Protein AF-A0A395CT97-F1 (afdb_monomer_lite)

pLDDT: mean 79.08, std 17.87, range [35.0, 97.69]

Radius of gyration: 25.22 Å; chains: 1; bounding box: 58×36×71 Å

Structure (mmCIF, N/CA/C/O backbone):
data_AF-A0A395CT97-F1
#
_entry.id   AF-A0A395CT97-F1
#
loop_
_atom_site.group_PDB
_atom_site.id
_atom_site.type_symbol
_atom_site.label_atom_id
_atom_site.label_alt_id
_atom_site.label_comp_id
_atom_site.label_asym_id
_atom_site.label_entity_id
_atom_site.label_seq_id
_atom_site.pdbx_PDB_ins_code
_atom_site.Cartn_x
_atom_site.Cartn_y
_atom_site.Cartn_z
_atom_site.occupancy
_atom_site.B_iso_or_equiv
_atom_site.auth_seq_id
_atom_site.auth_comp_id
_atom_site.auth_asym_id
_atom_site.auth_atom_id
_atom_site.pdbx_PDB_model_num
ATOM 1 N N . MET A 1 1 ? -34.298 -34.410 -42.152 1.00 35.00 1 MET A N 1
ATOM 2 C CA . MET A 1 1 ? -33.168 -33.456 -42.156 1.00 35.00 1 MET A CA 1
ATOM 3 C C . MET A 1 1 ? -32.993 -32.942 -40.735 1.00 35.00 1 MET A C 1
ATOM 5 O O . MET A 1 1 ? -33.856 -32.220 -40.264 1.00 35.00 1 MET A O 1
ATOM 9 N N . LEU A 1 2 ? -31.959 -33.401 -40.027 1.00 41.56 2 LEU A N 1
ATOM 10 C CA . LEU A 1 2 ? -31.634 -32.980 -38.659 1.00 41.56 2 LEU A CA 1
ATOM 11 C C . LEU A 1 2 ? -30.479 -31.977 -38.738 1.00 41.56 2 LEU A C 1
ATOM 13 O O . LEU A 1 2 ? -29.391 -32.340 -39.177 1.00 41.56 2 LEU A O 1
ATOM 17 N N . VAL A 1 3 ? -30.724 -30.723 -38.359 1.00 53.16 3 VAL A N 1
ATOM 18 C CA . VAL A 1 3 ? -29.677 -29.702 -38.221 1.00 53.16 3 VAL A CA 1
ATOM 19 C C . VAL A 1 3 ? -29.158 -29.775 -36.788 1.00 53.16 3 VAL A C 1
ATOM 21 O O . VAL A 1 3 ? -29.885 -29.469 -35.846 1.00 53.16 3 VAL A O 1
ATOM 24 N N . ALA A 1 4 ? -27.916 -30.225 -36.619 1.00 54.06 4 ALA A N 1
ATOM 25 C CA . ALA A 1 4 ? -27.230 -30.228 -35.334 1.00 54.06 4 ALA A CA 1
ATOM 26 C C . ALA A 1 4 ? -26.596 -28.850 -35.090 1.00 54.06 4 ALA A C 1
ATOM 28 O O . ALA A 1 4 ? -25.637 -28.473 -35.763 1.00 54.06 4 ALA A O 1
ATOM 29 N N . CYS A 1 5 ? -27.122 -28.091 -34.126 1.00 52.59 5 CYS A N 1
ATOM 30 C CA . CYS A 1 5 ? -26.454 -26.899 -33.611 1.00 52.59 5 CYS A CA 1
ATOM 31 C C . CYS A 1 5 ? -25.278 -27.328 -32.724 1.00 52.59 5 CYS A C 1
ATOM 33 O O . CYS A 1 5 ? -25.466 -27.732 -31.579 1.00 52.59 5 CYS A O 1
ATOM 35 N N . PHE A 1 6 ? -24.061 -27.237 -33.260 1.00 52.72 6 PHE A N 1
ATOM 36 C CA . PHE A 1 6 ? -22.832 -27.294 -32.473 1.00 52.72 6 PHE A CA 1
ATOM 37 C C . PHE A 1 6 ? -22.748 -26.031 -31.608 1.00 52.72 6 PHE A C 1
ATOM 39 O O . PHE A 1 6 ? -22.401 -24.953 -32.087 1.00 52.72 6 PHE A O 1
ATOM 46 N N . VAL A 1 7 ? -23.104 -26.156 -30.331 1.00 60.09 7 VAL A N 1
ATOM 47 C CA . VAL A 1 7 ? -22.865 -25.103 -29.342 1.00 60.09 7 VAL A CA 1
ATOM 48 C C . VAL A 1 7 ? -21.409 -25.230 -28.908 1.00 60.09 7 VAL A C 1
ATOM 50 O O . VAL A 1 7 ? -21.064 -26.055 -28.065 1.00 60.09 7 VAL A O 1
ATOM 53 N N . SER A 1 8 ? -20.532 -24.457 -29.545 1.00 55.94 8 SER A N 1
ATOM 54 C CA . SER A 1 8 ? -19.133 -24.336 -29.138 1.00 55.94 8 SER A CA 1
ATOM 55 C C . SER A 1 8 ? -19.062 -23.594 -27.804 1.00 55.94 8 SER A C 1
ATOM 57 O O . SER A 1 8 ? -18.970 -22.368 -27.758 1.00 55.94 8 SER A O 1
ATOM 59 N N . SER A 1 9 ? -19.126 -24.346 -26.707 1.00 60.28 9 SER A N 1
ATOM 60 C CA . SER A 1 9 ? -18.847 -23.856 -25.359 1.00 60.28 9 SER A CA 1
ATOM 61 C C . SER A 1 9 ? -17.355 -23.544 -25.243 1.00 60.28 9 SER A C 1
ATOM 63 O O . SER A 1 9 ? -16.554 -24.405 -24.886 1.00 60.28 9 SER A O 1
ATOM 65 N N . LEU A 1 10 ? -16.969 -22.312 -25.584 1.00 56.22 10 LEU A N 1
ATOM 66 C CA . LEU A 1 10 ? -15.650 -21.780 -25.246 1.00 56.22 10 LEU A CA 1
ATOM 67 C C . LEU A 1 10 ? -15.443 -21.921 -23.727 1.00 56.22 10 LEU A C 1
ATOM 69 O O . LEU A 1 10 ? -16.346 -21.551 -22.967 1.00 56.22 10 LEU A O 1
ATOM 73 N N . PRO A 1 11 ? -14.293 -22.441 -23.260 1.00 51.75 11 PRO A N 1
ATOM 74 C CA . PRO A 1 11 ? -14.002 -22.491 -21.838 1.00 51.75 11 PRO A CA 1
ATOM 75 C C . PRO A 1 11 ? -13.950 -21.055 -21.317 1.00 51.75 11 PRO A C 1
ATOM 77 O O . PRO A 1 11 ? -13.056 -20.281 -21.659 1.00 51.75 11 PRO A O 1
ATOM 80 N N . HIS A 1 12 ? -14.949 -20.685 -20.515 1.00 50.41 12 HIS A N 1
ATOM 81 C CA . HIS A 1 12 ? -14.910 -19.447 -19.754 1.00 50.41 12 HIS A CA 1
ATOM 82 C C . HIS A 1 12 ? -13.653 -19.483 -18.879 1.00 50.41 12 HIS A C 1
ATOM 84 O O . HIS A 1 12 ? -13.464 -20.471 -18.160 1.00 50.41 12 HIS A O 1
ATOM 90 N N . PRO A 1 13 ? -12.803 -18.440 -18.888 1.00 51.59 13 PRO A N 1
ATOM 91 C CA . PRO A 1 13 ? -11.789 -18.324 -17.858 1.00 51.59 13 PRO A CA 1
ATOM 92 C C . PRO A 1 13 ? -12.523 -18.328 -16.518 1.00 51.59 13 PRO A C 1
ATOM 94 O O . PRO A 1 13 ? -13.450 -17.541 -16.307 1.00 51.59 13 PRO A O 1
ATOM 97 N N . ALA A 1 14 ? -12.153 -19.264 -15.643 1.00 54.53 14 ALA A N 1
ATOM 98 C CA . ALA A 1 14 ? -12.664 -19.327 -14.288 1.00 54.53 14 ALA A CA 1
ATOM 99 C C . ALA A 1 14 ? -12.325 -17.996 -13.613 1.00 54.53 14 ALA A C 1
ATOM 101 O O . ALA A 1 14 ? -11.191 -17.752 -13.202 1.00 54.53 14 ALA A O 1
ATOM 102 N N . ARG A 1 15 ? -13.303 -17.090 -13.570 1.00 47.66 15 ARG A N 1
ATOM 103 C CA . ARG A 1 15 ? -13.209 -15.850 -12.817 1.00 47.66 15 ARG A CA 1
ATOM 104 C C . ARG A 1 15 ? -13.014 -16.282 -11.373 1.00 47.66 15 ARG A C 1
ATOM 106 O O . ARG A 1 15 ? -13.923 -16.883 -10.803 1.00 47.66 15 ARG A O 1
ATOM 113 N N . ALA A 1 16 ? -11.819 -16.047 -10.832 1.00 54.84 16 ALA A N 1
ATOM 114 C CA . ALA A 1 16 ? -11.513 -16.317 -9.438 1.00 54.84 16 ALA A CA 1
ATOM 115 C C . ALA A 1 16 ? -12.651 -15.733 -8.594 1.00 54.84 16 ALA A C 1
ATOM 117 O O . ALA A 1 16 ? -12.893 -14.524 -8.608 1.00 54.84 16 ALA A O 1
ATOM 118 N N . GLN A 1 17 ? -13.420 -16.611 -7.953 1.00 49.12 17 GLN A N 1
ATOM 119 C CA . GLN A 1 17 ? -14.428 -16.193 -7.000 1.00 49.12 17 GLN A CA 1
ATOM 120 C C . GLN A 1 17 ? -13.642 -15.657 -5.812 1.00 49.12 17 GLN A C 1
ATOM 122 O O . GLN A 1 17 ? -13.044 -16.425 -5.062 1.00 49.12 17 GLN A O 1
ATOM 127 N N . ALA A 1 18 ? -13.550 -14.331 -5.717 1.00 51.66 18 ALA A N 1
ATOM 128 C CA . ALA A 1 18 ? -12.942 -13.675 -4.577 1.00 51.66 18 ALA A CA 1
ATOM 129 C C . ALA A 1 18 ? -13.691 -14.151 -3.330 1.00 51.66 18 ALA A C 1
ATOM 131 O O . ALA A 1 18 ? -14.875 -13.862 -3.156 1.00 51.66 18 ALA A O 1
ATOM 132 N N . VAL A 1 19 ? -13.014 -14.937 -2.495 1.00 49.38 19 VAL A N 1
ATOM 133 C CA . VAL A 1 19 ? -13.501 -15.253 -1.157 1.00 49.38 19 VAL A CA 1
ATOM 134 C C . VAL A 1 19 ? -13.633 -13.914 -0.441 1.00 49.38 19 VAL A C 1
ATOM 136 O O . VAL A 1 19 ? -12.641 -13.217 -0.228 1.00 49.38 19 VAL A O 1
ATOM 139 N N . SER A 1 20 ? -14.871 -13.521 -0.140 1.00 51.19 20 SER A N 1
ATOM 140 C CA . SER A 1 20 ? -15.176 -12.270 0.551 1.00 51.19 20 SER A CA 1
ATOM 141 C C . SER A 1 20 ? -14.497 -12.281 1.920 1.00 51.19 20 SER A C 1
ATOM 143 O O . SER A 1 20 ? -14.971 -12.945 2.837 1.00 51.19 20 SER A O 1
ATOM 145 N N . GLY A 1 21 ? -13.365 -11.585 2.041 1.00 54.25 21 GLY A N 1
ATOM 146 C CA . GLY A 1 21 ? -12.596 -11.511 3.286 1.00 54.25 21 GLY A CA 1
ATOM 147 C C . GLY A 1 21 ? -11.101 -11.279 3.095 1.00 54.25 21 GLY A C 1
ATOM 148 O O . GLY A 1 21 ? -10.505 -10.585 3.904 1.00 54.25 21 GLY A O 1
ATOM 149 N N . PHE A 1 22 ? -10.504 -11.774 2.006 1.00 54.19 22 PHE A N 1
ATOM 150 C CA . PHE A 1 22 ? -9.074 -11.586 1.744 1.00 54.19 22 PHE A CA 1
ATOM 151 C C . PHE A 1 22 ? -8.873 -10.836 0.431 1.00 54.19 22 PHE A C 1
ATOM 153 O O . PHE A 1 22 ? -8.809 -11.438 -0.641 1.00 54.19 22 PHE A O 1
ATOM 160 N N . ASN A 1 23 ? -8.769 -9.511 0.506 1.00 70.12 23 ASN A N 1
ATOM 161 C CA . ASN A 1 23 ? -8.156 -8.763 -0.584 1.00 70.12 23 ASN A CA 1
ATOM 162 C C . ASN A 1 23 ? -6.648 -9.037 -0.509 1.00 70.12 23 ASN A C 1
ATOM 164 O O . ASN A 1 23 ? -6.006 -8.820 0.517 1.00 70.12 23 ASN A O 1
ATOM 168 N N . PHE A 1 24 ? -6.083 -9.591 -1.577 1.00 83.50 24 PHE A N 1
ATOM 169 C CA . PHE A 1 24 ? -4.668 -9.935 -1.622 1.00 83.50 24 PHE A CA 1
ATOM 170 C C . PHE A 1 24 ? -3.879 -8.811 -2.292 1.00 83.50 24 PHE A C 1
ATOM 172 O O . PHE A 1 24 ? -4.001 -8.591 -3.498 1.00 83.50 24 PHE A O 1
ATOM 179 N N . CYS A 1 25 ? -3.035 -8.127 -1.520 1.00 92.81 25 CYS A N 1
ATOM 180 C CA . CYS A 1 25 ? -2.045 -7.206 -2.067 1.00 92.81 25 CYS A CA 1
ATOM 181 C C . CYS A 1 25 ? -0.829 -8.012 -2.537 1.00 92.81 25 CYS A C 1
ATOM 183 O O . CYS A 1 25 ? -0.057 -8.511 -1.721 1.00 92.81 25 CYS A O 1
ATOM 185 N N . ALA A 1 26 ? -0.664 -8.158 -3.852 1.00 91.62 26 ALA A N 1
ATOM 186 C CA . ALA A 1 26 ? 0.460 -8.888 -4.435 1.00 91.62 26 ALA A CA 1
ATOM 187 C C . ALA A 1 26 ? 1.747 -8.038 -4.393 1.00 91.62 26 ALA A C 1
ATOM 189 O O . ALA A 1 26 ? 1.774 -6.973 -5.019 1.00 91.62 26 ALA A O 1
ATOM 190 N N . PRO A 1 27 ? 2.819 -8.481 -3.707 1.00 93.94 27 PRO A N 1
ATOM 191 C CA . PRO A 1 27 ? 4.079 -7.747 -3.695 1.00 93.94 27 PRO A CA 1
ATOM 192 C C . PRO A 1 27 ? 4.711 -7.702 -5.097 1.00 93.94 27 PRO A C 1
ATOM 194 O O . PRO A 1 27 ? 4.726 -8.723 -5.789 1.00 93.94 27 PRO A O 1
ATOM 197 N N . PRO A 1 28 ? 5.267 -6.558 -5.531 1.00 94.25 28 PRO A N 1
ATOM 198 C CA . PRO A 1 28 ? 5.942 -6.466 -6.818 1.00 94.25 28 PRO A CA 1
ATOM 199 C C . PRO A 1 28 ? 7.261 -7.248 -6.806 1.00 94.25 28 PRO A C 1
ATOM 201 O O . PRO A 1 28 ? 8.016 -7.217 -5.833 1.00 94.25 28 PRO A O 1
ATOM 204 N N . HIS A 1 29 ? 7.576 -7.908 -7.919 1.00 92.81 29 HIS A N 1
ATOM 205 C CA . HIS A 1 29 ? 8.857 -8.588 -8.099 1.00 92.81 29 HIS A CA 1
ATOM 206 C C . HIS A 1 29 ? 9.934 -7.627 -8.597 1.00 92.81 29 HIS A C 1
ATOM 208 O O . HIS A 1 29 ? 9.679 -6.773 -9.444 1.00 92.81 29 HIS A O 1
ATOM 214 N N . ARG A 1 30 ? 11.159 -7.797 -8.090 1.00 92.31 30 ARG A N 1
ATOM 215 C CA . ARG A 1 30 ? 12.325 -7.036 -8.547 1.00 92.31 30 ARG A CA 1
ATOM 216 C C . ARG A 1 30 ? 12.592 -7.332 -10.034 1.00 92.31 30 ARG A C 1
ATOM 218 O O . ARG A 1 30 ? 12.710 -8.511 -10.368 1.00 92.31 30 ARG A O 1
ATOM 225 N N . PRO A 1 31 ? 12.752 -6.313 -10.901 1.00 91.94 31 PRO A N 1
ATOM 226 C CA . PRO A 1 31 ? 13.120 -6.533 -12.297 1.00 91.94 31 PRO A CA 1
ATOM 227 C C . PRO A 1 31 ? 14.486 -7.213 -12.414 1.00 91.94 31 PRO A C 1
ATOM 229 O O . PRO A 1 31 ? 15.445 -6.794 -11.757 1.00 91.94 31 PRO A O 1
ATOM 232 N N . ALA A 1 32 ? 14.582 -8.237 -13.263 1.00 89.00 32 ALA A N 1
ATOM 233 C CA . ALA A 1 32 ? 15.824 -8.980 -13.491 1.00 89.00 32 ALA A CA 1
ATOM 234 C C . ALA A 1 32 ? 16.909 -8.102 -14.136 1.00 89.00 32 ALA A C 1
ATOM 236 O O . ALA A 1 32 ? 18.093 -8.246 -13.827 1.00 89.00 32 ALA A O 1
ATOM 237 N N . CYS A 1 33 ? 16.497 -7.123 -14.947 1.00 86.75 33 CYS A N 1
ATOM 238 C CA . CYS A 1 33 ? 17.400 -6.232 -15.670 1.00 86.75 33 CYS A CA 1
ATOM 239 C C . CYS A 1 33 ? 18.326 -5.406 -14.754 1.00 86.75 33 CYS A C 1
ATOM 241 O O . CYS A 1 33 ? 19.409 -5.011 -15.170 1.00 86.75 33 CYS A O 1
ATOM 243 N N . VAL A 1 34 ? 17.952 -5.192 -13.484 1.00 86.56 34 VAL A N 1
ATOM 244 C CA . VAL A 1 34 ? 18.774 -4.467 -12.492 1.00 86.56 34 VAL A CA 1
ATOM 245 C C . VAL A 1 34 ? 19.996 -5.282 -12.047 1.00 86.56 34 VAL A C 1
ATOM 247 O O . VAL A 1 34 ? 20.976 -4.719 -11.564 1.00 86.56 34 VAL A O 1
ATOM 250 N N . SER A 1 35 ? 19.939 -6.608 -12.166 1.00 83.25 35 SER A N 1
ATOM 251 C CA . SER A 1 35 ? 21.034 -7.518 -11.805 1.00 83.25 35 SER A CA 1
ATOM 252 C C . SER A 1 35 ? 21.921 -7.922 -12.984 1.00 83.25 35 SER A C 1
ATOM 254 O O . SER A 1 35 ? 22.945 -8.567 -12.768 1.00 83.25 35 SER A O 1
ATOM 256 N N . GLU A 1 36 ? 21.558 -7.557 -14.214 1.00 77.25 36 GLU A N 1
ATOM 257 C CA . GLU A 1 36 ? 22.265 -7.980 -15.423 1.00 77.25 36 GLU A CA 1
ATOM 258 C C . GLU A 1 36 ? 23.125 -6.847 -16.006 1.00 77.25 36 GLU A C 1
ATOM 260 O O . GLU A 1 36 ? 22.669 -5.717 -16.180 1.00 77.25 36 GLU A O 1
ATOM 265 N N . ASN A 1 37 ? 24.380 -7.149 -16.364 1.00 65.62 37 ASN A N 1
ATOM 266 C CA . ASN A 1 37 ? 25.213 -6.229 -17.144 1.00 65.62 37 ASN A CA 1
ATOM 267 C C . ASN A 1 37 ? 24.675 -6.172 -18.580 1.00 65.62 37 ASN A C 1
ATOM 269 O O . ASN A 1 37 ? 24.808 -7.141 -19.328 1.00 65.62 37 ASN A O 1
ATOM 273 N N . SER A 1 38 ? 24.077 -5.047 -18.971 1.00 64.69 38 SER A N 1
ATOM 274 C CA . SER A 1 38 ? 23.303 -4.944 -20.209 1.00 64.69 38 SER A CA 1
ATOM 275 C C . SER A 1 38 ? 23.906 -3.971 -21.236 1.00 64.69 38 SER A C 1
ATOM 277 O O . SER A 1 38 ? 24.5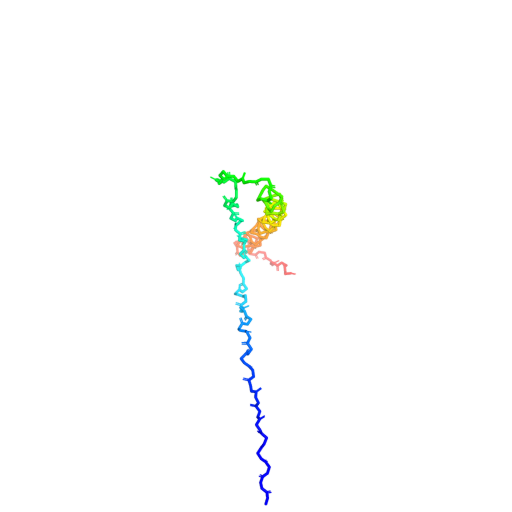96 -3.003 -20.913 1.00 64.69 38 SER A O 1
ATOM 279 N N . SER A 1 39 ? 23.685 -4.264 -22.523 1.00 72.12 39 SER A N 1
ATOM 280 C CA . SER A 1 39 ? 24.041 -3.376 -23.641 1.00 72.12 39 SER A CA 1
ATOM 281 C C . SER A 1 39 ? 23.117 -2.146 -23.685 1.00 72.12 39 SER A C 1
ATOM 283 O O . SER A 1 39 ? 22.038 -2.161 -23.101 1.00 72.12 39 SER A O 1
ATOM 285 N N . LYS A 1 40 ? 23.469 -1.079 -24.423 1.00 68.94 40 LYS A N 1
ATOM 286 C CA . LYS A 1 40 ? 22.646 0.155 -24.489 1.00 68.94 40 LYS A CA 1
ATOM 287 C C . LYS A 1 40 ? 21.185 -0.071 -24.921 1.00 68.94 40 LYS A C 1
ATOM 289 O O . LYS A 1 40 ? 20.302 0.623 -24.437 1.00 68.94 40 LYS A O 1
ATOM 294 N N . ILE A 1 41 ? 20.919 -1.023 -25.820 1.00 68.31 41 ILE A N 1
ATOM 295 C CA . ILE A 1 41 ? 19.543 -1.359 -26.239 1.00 68.31 41 ILE A CA 1
ATOM 296 C C . ILE A 1 41 ? 18.783 -2.036 -25.089 1.00 68.31 41 ILE A C 1
ATOM 298 O O . ILE A 1 41 ? 17.620 -1.723 -24.851 1.00 68.31 41 ILE A O 1
ATOM 302 N N . ALA A 1 42 ? 19.454 -2.911 -24.339 1.00 74.69 42 ALA A N 1
ATOM 303 C CA . ALA A 1 42 ? 18.889 -3.550 -23.157 1.00 74.69 42 ALA A CA 1
ATOM 304 C C . ALA A 1 42 ? 18.724 -2.570 -21.974 1.00 74.69 42 ALA A C 1
ATOM 306 O O . ALA A 1 42 ? 17.822 -2.756 -21.162 1.00 74.69 42 ALA A O 1
ATOM 307 N N . ALA A 1 43 ? 19.494 -1.476 -21.930 1.00 80.50 43 ALA A N 1
ATOM 308 C CA . ALA A 1 43 ? 19.294 -0.400 -20.959 1.00 80.50 43 ALA A CA 1
ATOM 309 C C . ALA A 1 43 ? 17.937 0.308 -21.146 1.00 80.50 43 ALA A C 1
ATOM 311 O O . ALA A 1 43 ? 17.213 0.500 -20.177 1.00 80.50 43 ALA A O 1
ATOM 312 N N . ASN A 1 44 ? 17.535 0.610 -22.388 1.00 82.94 44 ASN A N 1
ATOM 313 C CA . ASN A 1 44 ? 16.232 1.238 -22.654 1.00 82.94 44 ASN A CA 1
ATOM 314 C C . ASN A 1 44 ? 15.051 0.314 -22.312 1.00 82.94 44 ASN A C 1
ATOM 316 O O . ASN A 1 44 ? 14.026 0.777 -21.822 1.00 82.94 44 ASN A O 1
ATOM 320 N N . ALA A 1 45 ? 15.183 -0.992 -22.566 1.00 86.75 45 ALA A N 1
ATOM 321 C CA . ALA A 1 45 ? 14.175 -1.964 -22.145 1.00 86.75 45 ALA A CA 1
ATOM 322 C C . ALA A 1 45 ? 14.083 -2.037 -20.610 1.00 86.75 45 ALA A C 1
ATOM 324 O O . ALA A 1 45 ? 12.983 -2.064 -20.059 1.00 86.75 45 ALA A O 1
ATOM 325 N N . CYS A 1 46 ? 15.228 -1.978 -19.922 1.00 91.06 46 CYS A N 1
ATOM 326 C CA . CYS A 1 46 ? 15.274 -1.944 -18.464 1.00 91.06 46 CYS A CA 1
ATOM 327 C C . CYS A 1 46 ? 14.616 -0.682 -17.885 1.00 91.06 46 CYS A C 1
ATOM 329 O O . CYS A 1 46 ? 13.913 -0.775 -16.882 1.00 91.06 46 CYS A O 1
ATOM 331 N N . ASP A 1 47 ? 14.758 0.480 -18.531 1.00 91.69 47 ASP A N 1
ATOM 332 C CA . ASP A 1 47 ? 14.073 1.712 -18.114 1.00 91.69 47 ASP A CA 1
ATOM 333 C C . ASP A 1 47 ? 12.545 1.542 -18.085 1.00 91.69 47 ASP A C 1
ATOM 335 O O . ASP A 1 47 ? 11.887 1.967 -17.132 1.00 91.69 47 ASP A O 1
ATOM 339 N N . GLU A 1 48 ? 11.964 0.894 -19.097 1.00 92.44 48 GLU A N 1
ATOM 340 C CA . GLU A 1 48 ? 10.521 0.630 -19.137 1.00 92.44 48 GLU A CA 1
ATOM 341 C C . GLU A 1 48 ? 10.087 -0.408 -18.088 1.00 92.44 48 GLU A C 1
ATOM 343 O O . GLU A 1 48 ? 9.066 -0.222 -17.416 1.00 92.44 48 GLU A O 1
ATOM 348 N N . GLU A 1 49 ? 10.884 -1.459 -17.864 1.00 92.81 49 GLU A N 1
ATOM 349 C CA . GLU A 1 49 ? 10.645 -2.422 -16.778 1.00 92.81 49 GLU A CA 1
ATOM 350 C C . GLU A 1 49 ? 10.686 -1.754 -15.398 1.00 92.81 49 GLU A C 1
ATOM 352 O O . GLU A 1 49 ? 9.823 -2.012 -14.555 1.00 92.81 49 GLU A O 1
ATOM 357 N N . ILE A 1 50 ? 11.641 -0.848 -15.169 1.00 95.38 50 ILE A N 1
ATOM 358 C CA . ILE A 1 50 ? 11.761 -0.087 -13.922 1.00 95.38 50 ILE A CA 1
ATOM 359 C C . ILE A 1 50 ? 10.548 0.830 -13.731 1.00 95.38 50 ILE A C 1
ATOM 361 O O . ILE A 1 50 ? 9.980 0.861 -12.637 1.00 95.38 50 ILE A O 1
ATOM 365 N N . LYS A 1 51 ? 10.098 1.543 -14.773 1.00 96.19 51 LYS A N 1
ATOM 366 C CA . LYS A 1 51 ? 8.886 2.383 -14.699 1.00 96.19 51 LYS A CA 1
ATOM 367 C C . LYS A 1 51 ? 7.652 1.557 -14.332 1.00 96.19 51 LYS A C 1
ATOM 369 O O . LYS A 1 51 ? 6.887 1.954 -13.450 1.00 96.19 51 LYS A O 1
ATOM 374 N N . SER A 1 52 ? 7.483 0.393 -14.960 1.00 94.81 52 SER A N 1
ATOM 375 C CA . SER A 1 52 ? 6.398 -0.548 -14.652 1.00 94.81 52 SER A CA 1
ATOM 376 C C . SER A 1 52 ? 6.475 -1.071 -13.212 1.00 94.81 52 SER A C 1
ATOM 378 O O . SER A 1 52 ? 5.473 -1.082 -12.486 1.00 94.81 52 SER A O 1
ATOM 380 N N . TYR A 1 53 ? 7.675 -1.437 -12.754 1.00 96.25 53 TYR A N 1
ATOM 381 C CA . TYR A 1 53 ? 7.915 -1.862 -11.377 1.00 96.25 53 TYR A CA 1
ATOM 382 C C . TYR A 1 53 ? 7.530 -0.772 -10.374 1.00 96.25 53 TYR A C 1
ATOM 384 O O . TYR A 1 53 ? 6.781 -1.046 -9.439 1.00 96.25 53 TYR A O 1
ATOM 392 N N . ILE A 1 54 ? 7.958 0.473 -10.597 1.00 97.31 54 ILE A N 1
ATOM 393 C CA . ILE A 1 54 ? 7.618 1.615 -9.738 1.00 97.31 54 ILE A CA 1
ATOM 394 C C . ILE A 1 54 ? 6.099 1.824 -9.684 1.00 97.31 54 ILE A C 1
ATOM 396 O O . ILE A 1 54 ? 5.536 1.953 -8.597 1.00 97.31 54 ILE A O 1
ATOM 400 N N . ALA A 1 55 ? 5.414 1.802 -10.830 1.00 96.50 55 ALA A N 1
ATOM 401 C CA . ALA A 1 55 ? 3.957 1.922 -10.870 1.00 96.50 55 ALA A CA 1
ATOM 402 C C . ALA A 1 55 ? 3.264 0.798 -10.075 1.00 96.50 55 ALA A C 1
ATOM 404 O O . ALA A 1 55 ? 2.298 1.043 -9.350 1.00 96.50 55 ALA A O 1
ATOM 405 N N . THR A 1 56 ? 3.787 -0.427 -10.161 1.00 94.69 56 THR A N 1
ATOM 406 C CA . THR A 1 56 ? 3.275 -1.578 -9.406 1.00 94.69 56 THR A CA 1
ATOM 407 C C . THR A 1 56 ? 3.538 -1.436 -7.904 1.00 94.69 56 THR A C 1
ATOM 409 O O . THR A 1 56 ? 2.656 -1.746 -7.108 1.00 94.69 56 THR A O 1
ATOM 412 N N . VAL A 1 57 ? 4.696 -0.898 -7.498 1.00 97.69 57 VAL A N 1
ATOM 413 C CA . VAL A 1 57 ? 4.998 -0.568 -6.092 1.00 97.69 57 VAL A CA 1
ATOM 414 C C . VAL A 1 57 ? 3.975 0.415 -5.527 1.00 97.69 57 VAL A C 1
ATOM 416 O O . VAL A 1 57 ? 3.484 0.199 -4.421 1.00 97.69 57 VAL A O 1
ATOM 419 N N . PHE A 1 58 ? 3.617 1.469 -6.265 1.00 97.12 58 PHE A N 1
ATOM 420 C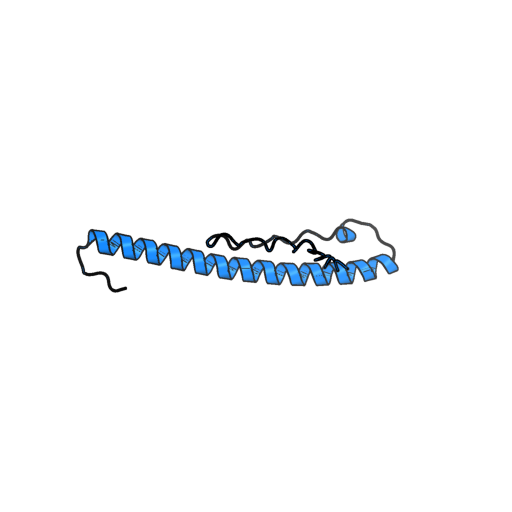 CA . PHE A 1 58 ? 2.610 2.427 -5.797 1.00 97.12 58 PHE A CA 1
ATOM 421 C C . PHE A 1 58 ? 1.236 1.780 -5.604 1.00 97.12 58 PHE A C 1
ATOM 423 O O . PHE A 1 58 ? 0.640 1.947 -4.544 1.00 97.12 58 PHE A O 1
ATOM 430 N N . ARG A 1 59 ? 0.778 0.966 -6.562 1.00 94.81 59 ARG A N 1
ATOM 431 C CA . ARG A 1 59 ? -0.489 0.222 -6.431 1.00 94.81 59 ARG A CA 1
ATOM 432 C C . ARG A 1 59 ? -0.474 -0.760 -5.263 1.00 94.81 59 ARG A C 1
ATOM 434 O O . ARG A 1 59 ? -1.466 -0.904 -4.558 1.00 94.81 59 ARG A O 1
ATOM 441 N N . 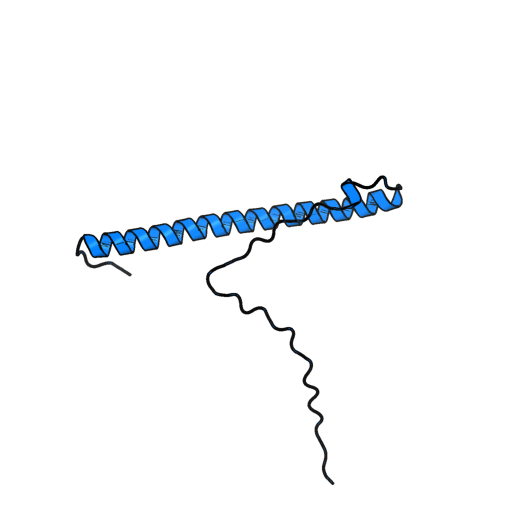TYR A 1 60 ? 0.653 -1.437 -5.049 1.00 95.69 60 TYR A N 1
ATOM 442 C CA . TYR A 1 60 ? 0.819 -2.341 -3.916 1.00 95.69 60 TYR A CA 1
ATOM 443 C C . TYR A 1 60 ? 0.685 -1.594 -2.583 1.00 95.69 60 TYR A C 1
ATOM 445 O O . TYR A 1 60 ? -0.006 -2.068 -1.686 1.00 95.69 60 TYR A O 1
ATOM 453 N N . ARG A 1 61 ? 1.283 -0.402 -2.466 1.00 96.81 61 ARG A N 1
ATOM 454 C CA . ARG A 1 61 ? 1.167 0.435 -1.264 1.00 96.81 61 ARG A CA 1
ATOM 455 C C . ARG A 1 61 ? -0.260 0.914 -1.011 1.00 96.81 61 ARG A C 1
ATOM 457 O O . ARG A 1 61 ? -0.736 0.772 0.105 1.00 96.81 61 ARG A O 1
ATOM 464 N N . GLU A 1 62 ? -0.939 1.408 -2.040 1.00 95.81 62 GLU A N 1
ATOM 465 C CA . GLU A 1 62 ? -2.342 1.838 -1.950 1.00 95.81 62 GLU A CA 1
ATOM 466 C C . GLU A 1 62 ? -3.260 0.689 -1.497 1.00 95.81 62 GLU A C 1
ATOM 468 O O . GLU A 1 62 ? -4.128 0.865 -0.639 1.00 95.81 62 GLU A O 1
ATOM 473 N N . CYS A 1 63 ? -3.018 -0.521 -2.012 1.00 94.69 63 CYS A N 1
ATOM 474 C CA . CYS A 1 63 ? -3.712 -1.722 -1.555 1.00 94.69 63 CYS A CA 1
ATOM 475 C C . CYS A 1 63 ? -3.465 -1.980 -0.063 1.00 94.69 63 CYS A C 1
ATOM 477 O O . CYS A 1 63 ? -4.416 -2.165 0.691 1.00 94.69 63 CYS A O 1
ATOM 479 N N . LEU A 1 64 ? -2.203 -1.961 0.382 1.00 95.19 64 LEU A N 1
ATOM 480 C CA . LEU A 1 64 ? -1.867 -2.193 1.790 1.00 95.19 64 LEU A CA 1
ATOM 481 C C . LEU A 1 64 ? -2.492 -1.152 2.725 1.00 95.19 64 LEU A C 1
ATOM 483 O O . LEU A 1 64 ? -2.937 -1.510 3.814 1.00 95.19 64 LEU A O 1
ATOM 487 N N . GLU A 1 65 ? -2.526 0.116 2.318 1.00 95.94 65 GLU A N 1
ATOM 488 C CA . GLU A 1 65 ? -3.171 1.196 3.072 1.00 95.94 65 GLU A CA 1
ATOM 489 C C . GLU A 1 65 ? -4.676 0.922 3.215 1.00 95.94 65 GLU A C 1
ATOM 491 O O . GLU A 1 65 ? -5.190 0.887 4.334 1.00 95.94 65 GLU A O 1
ATOM 496 N N . THR A 1 66 ? -5.349 0.581 2.113 1.00 93.94 66 THR A N 1
ATOM 497 C CA . THR A 1 66 ? -6.779 0.225 2.105 1.00 93.94 66 THR A CA 1
ATOM 498 C C . THR A 1 66 ? -7.084 -0.975 3.006 1.00 93.94 66 THR A C 1
ATOM 500 O O . THR A 1 66 ? -8.037 -0.952 3.790 1.00 93.94 66 THR A O 1
ATOM 503 N N . GLU A 1 67 ? -6.266 -2.027 2.936 1.00 92.81 67 GLU A N 1
ATOM 504 C CA . GLU A 1 67 ? -6.447 -3.218 3.770 1.00 92.81 67 GLU A CA 1
ATOM 505 C C . GLU A 1 67 ? -6.157 -2.957 5.245 1.00 92.81 67 GLU A C 1
ATOM 507 O O . GLU A 1 67 ? -6.834 -3.505 6.115 1.00 92.81 67 GLU A O 1
ATOM 512 N N . SER A 1 68 ? -5.205 -2.073 5.542 1.00 92.94 68 SER A N 1
ATOM 513 C CA . SER A 1 68 ? -4.927 -1.655 6.916 1.00 92.94 68 SER A CA 1
ATOM 514 C C . SER A 1 68 ? -6.122 -0.909 7.510 1.00 92.94 68 SER A C 1
ATOM 516 O O . SER A 1 68 ? -6.564 -1.226 8.615 1.00 92.94 68 SER A O 1
ATOM 518 N N . GLU A 1 69 ? -6.700 0.039 6.768 1.00 94.69 69 GLU A N 1
ATOM 519 C CA . GLU A 1 69 ? -7.901 0.770 7.189 1.00 94.69 69 GLU A CA 1
ATOM 520 C C . GLU A 1 69 ? -9.104 -0.156 7.378 1.00 94.69 69 GLU A C 1
ATOM 522 O O . GLU A 1 69 ? -9.849 -0.041 8.358 1.00 94.69 69 GLU A O 1
ATOM 527 N N . ARG A 1 70 ? -9.285 -1.105 6.454 1.00 92.12 70 ARG A N 1
ATOM 528 C CA . ARG A 1 70 ? -10.319 -2.132 6.551 1.00 92.12 70 ARG A CA 1
ATOM 529 C C . ARG A 1 70 ? -10.161 -2.954 7.829 1.00 92.12 70 ARG A C 1
ATOM 531 O O . ARG A 1 70 ? -11.131 -3.075 8.574 1.00 92.12 70 ARG A O 1
ATOM 538 N N . ALA A 1 71 ? -8.964 -3.469 8.101 1.00 93.25 71 ALA A N 1
ATOM 539 C CA . ALA A 1 71 ? -8.695 -4.290 9.279 1.00 93.25 71 ALA A CA 1
ATOM 540 C C . ALA A 1 71 ? -8.955 -3.527 10.588 1.00 93.25 71 ALA A C 1
ATOM 542 O O . ALA A 1 71 ? -9.514 -4.089 11.532 1.00 93.25 71 ALA A O 1
ATOM 543 N N . VAL A 1 72 ? -8.609 -2.236 10.642 1.00 95.75 72 VAL A N 1
ATOM 544 C CA . VAL A 1 72 ? -8.914 -1.373 11.795 1.00 95.75 72 VAL A CA 1
ATOM 545 C C . VAL A 1 72 ? -10.422 -1.224 11.987 1.00 95.75 72 VAL A C 1
ATOM 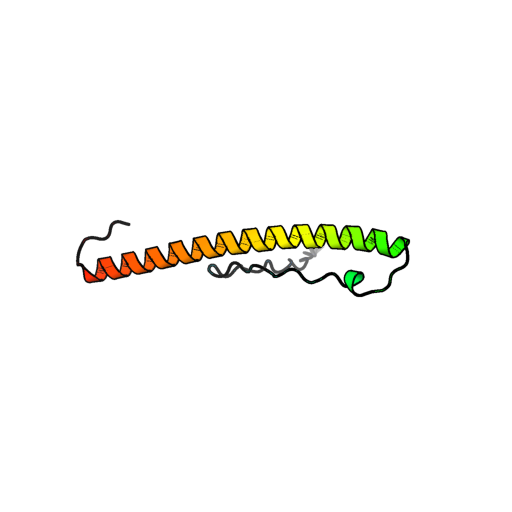547 O O . VAL A 1 72 ? -10.914 -1.394 13.103 1.00 95.75 72 VAL A O 1
ATOM 550 N N . ARG A 1 73 ? -11.171 -0.937 10.916 1.00 95.06 73 ARG A N 1
ATOM 551 C CA . ARG A 1 73 ? -12.632 -0.792 10.982 1.00 95.06 73 ARG A CA 1
ATOM 552 C C . ARG A 1 73 ? -13.306 -2.084 11.443 1.00 95.06 73 ARG A C 1
ATOM 554 O O . ARG A 1 73 ? -14.074 -2.041 12.398 1.00 95.06 73 ARG A O 1
ATOM 561 N N . GLU A 1 74 ? -12.965 -3.217 10.832 1.00 93.31 74 GLU A N 1
ATOM 562 C CA . GLU A 1 74 ? -13.509 -4.527 11.214 1.00 93.31 74 GLU A CA 1
ATOM 563 C C . GLU A 1 74 ? -13.173 -4.868 12.677 1.00 93.31 74 GLU A C 1
ATOM 565 O O . GLU A 1 74 ? -14.026 -5.351 13.421 1.00 93.31 74 GLU A O 1
ATOM 570 N N . SER A 1 75 ? -11.959 -4.547 13.137 1.00 94.44 75 SER A N 1
ATOM 571 C CA . SER A 1 75 ? -11.564 -4.756 14.537 1.00 94.44 75 SER A CA 1
ATOM 572 C C . SER A 1 75 ? -12.400 -3.913 15.505 1.00 94.44 75 SER A C 1
ATOM 574 O O . SER A 1 75 ? -12.849 -4.420 16.534 1.00 94.44 75 SER A O 1
ATOM 576 N N . ASN A 1 76 ? -12.636 -2.639 15.179 1.00 95.44 76 ASN A N 1
ATOM 577 C CA . ASN A 1 76 ? -13.458 -1.749 16.000 1.00 95.44 76 ASN A CA 1
ATOM 578 C C . ASN A 1 76 ? -14.916 -2.220 16.051 1.00 95.44 76 ASN A C 1
ATOM 580 O O . ASN A 1 76 ? -15.489 -2.284 17.136 1.00 95.44 76 ASN A O 1
ATOM 584 N N . GLU A 1 77 ? -15.485 -2.641 14.918 1.00 94.31 77 GLU A N 1
ATOM 585 C CA . GLU A 1 77 ? -16.835 -3.212 14.862 1.00 94.31 77 GLU A CA 1
ATOM 586 C C . GLU A 1 77 ? -16.968 -4.441 15.773 1.00 94.31 77 GLU A C 1
ATOM 588 O O . GLU A 1 77 ? -17.937 -4.560 16.526 1.00 94.31 77 GLU A O 1
ATOM 593 N N . VAL A 1 78 ? -15.977 -5.338 15.766 1.00 94.06 78 VAL A N 1
ATOM 594 C CA . VAL A 1 78 ? -15.953 -6.514 16.651 1.00 94.06 78 VAL A CA 1
ATOM 595 C C . VAL A 1 78 ? -15.865 -6.108 18.126 1.00 94.06 78 VAL A C 1
ATOM 597 O O . VAL A 1 78 ? -16.590 -6.660 18.960 1.00 94.06 78 VAL A O 1
ATOM 600 N N . ILE A 1 79 ? -15.008 -5.141 18.469 1.00 93.06 79 ILE A N 1
ATOM 601 C CA . ILE A 1 79 ? -14.860 -4.632 19.842 1.00 93.06 79 ILE A CA 1
ATOM 602 C C . ILE A 1 79 ? -16.166 -4.008 20.337 1.00 93.06 79 ILE A C 1
ATOM 604 O O . ILE A 1 79 ? -16.582 -4.278 21.466 1.00 93.06 79 ILE A O 1
ATOM 608 N N . ASP A 1 80 ? -16.825 -3.203 19.510 1.00 91.81 80 ASP A N 1
ATOM 609 C CA . ASP A 1 80 ? -18.067 -2.527 19.874 1.00 91.81 80 ASP A CA 1
ATOM 610 C C . ASP A 1 80 ? -19.211 -3.528 20.052 1.00 91.81 80 ASP A C 1
ATOM 612 O O . ASP A 1 80 ? -19.938 -3.471 21.049 1.00 91.81 80 ASP A O 1
ATOM 616 N N . GLN A 1 81 ? -19.314 -4.522 19.164 1.00 90.62 81 GLN A N 1
ATOM 617 C CA . GLN A 1 81 ? -20.255 -5.631 19.328 1.00 90.62 81 GLN A CA 1
ATOM 618 C C . GLN A 1 81 ? -20.006 -6.400 20.630 1.00 90.62 81 GLN A C 1
ATOM 620 O O . GLN A 1 81 ? -20.954 -6.731 21.345 1.00 90.62 81 GLN A O 1
ATOM 625 N N . TRP A 1 82 ? -18.743 -6.682 20.960 1.00 91.31 82 TRP A N 1
ATOM 626 C CA . TRP A 1 82 ? -18.384 -7.364 22.200 1.00 91.31 82 TRP A CA 1
ATOM 627 C C . TRP A 1 82 ? -18.750 -6.540 23.437 1.00 91.31 82 TRP A C 1
ATOM 629 O O . TRP A 1 82 ? -19.414 -7.048 24.341 1.00 91.31 82 TRP A O 1
ATOM 639 N N . ARG A 1 83 ? -18.364 -5.260 23.469 1.00 89.62 83 ARG A N 1
ATOM 640 C CA . ARG A 1 83 ? -18.672 -4.345 24.577 1.00 89.62 83 ARG A CA 1
ATOM 641 C C . ARG A 1 83 ? -20.169 -4.209 24.791 1.00 89.62 83 ARG A C 1
ATOM 643 O O . ARG A 1 83 ? -20.615 -4.276 25.930 1.00 89.62 83 ARG A O 1
ATOM 650 N N . CYS A 1 84 ? -20.937 -4.092 23.714 1.00 88.50 84 CYS A N 1
ATOM 651 C CA . CYS A 1 84 ? -22.382 -3.981 23.809 1.00 88.50 84 CYS A CA 1
ATOM 652 C C . CYS A 1 84 ? -23.035 -5.245 24.400 1.00 88.50 84 CYS A C 1
ATOM 654 O O . CYS A 1 84 ? -23.919 -5.156 25.251 1.00 88.50 84 CYS A O 1
ATOM 656 N N . ARG A 1 85 ? -22.551 -6.443 24.030 1.00 87.31 85 ARG A N 1
ATOM 657 C CA . ARG A 1 85 ? -23.002 -7.700 24.659 1.00 87.31 85 ARG A CA 1
ATOM 658 C C . ARG A 1 85 ? -22.695 -7.748 26.156 1.00 87.31 85 ARG A C 1
ATOM 660 O O . ARG A 1 85 ? -23.467 -8.341 26.900 1.00 87.31 85 ARG A O 1
ATOM 667 N N . GLN A 1 86 ? -21.583 -7.148 26.581 1.00 90.19 86 GLN A N 1
ATOM 668 C CA . GLN A 1 86 ? -21.178 -7.102 27.987 1.00 90.19 86 GLN A CA 1
ATOM 669 C C . GLN A 1 86 ? -21.946 -6.049 28.799 1.00 90.19 86 GLN A C 1
ATOM 671 O O . GLN A 1 86 ? -22.269 -6.304 29.955 1.00 90.19 86 GLN A O 1
ATOM 676 N N . SER A 1 87 ? -22.249 -4.878 28.225 1.00 82.81 87 SER A N 1
ATOM 677 C CA . SER A 1 87 ? -22.924 -3.785 28.944 1.00 82.81 87 SER A CA 1
ATOM 678 C C . SER A 1 87 ? -24.437 -3.976 29.092 1.00 82.81 87 SER A C 1
ATOM 680 O O . SER A 1 87 ? -25.050 -3.310 29.922 1.00 82.81 87 SER A O 1
ATOM 682 N N . GLY A 1 88 ? -25.055 -4.872 28.312 1.00 68.81 88 GLY A N 1
ATOM 683 C CA . GLY A 1 88 ? -26.504 -5.111 28.346 1.00 68.81 88 GLY A CA 1
ATOM 684 C C . GLY A 1 88 ? -27.342 -3.966 27.759 1.00 68.81 88 GLY A C 1
ATOM 685 O O . GLY A 1 88 ? -28.571 -3.995 27.837 1.00 68.81 88 GLY A O 1
ATOM 686 N N . GLU A 1 89 ? -26.700 -2.962 27.160 1.00 70.19 89 GLU A N 1
ATOM 687 C CA . GLU A 1 89 ? -27.372 -1.869 26.463 1.00 70.19 89 GLU A CA 1
ATOM 688 C C . GLU A 1 89 ? -27.870 -2.326 25.080 1.00 70.19 89 GLU A C 1
ATOM 690 O O . GLU A 1 89 ? -27.316 -3.227 24.449 1.00 70.19 89 GLU A O 1
ATOM 695 N N . ARG A 1 90 ? -28.945 -1.707 24.570 1.00 62.56 90 ARG A N 1
ATOM 696 C CA . ARG A 1 90 ? -29.441 -1.992 23.213 1.00 62.56 90 ARG A CA 1
ATOM 697 C C . ARG A 1 90 ? -28.447 -1.464 22.177 1.00 62.56 90 ARG A C 1
ATOM 699 O O . ARG A 1 9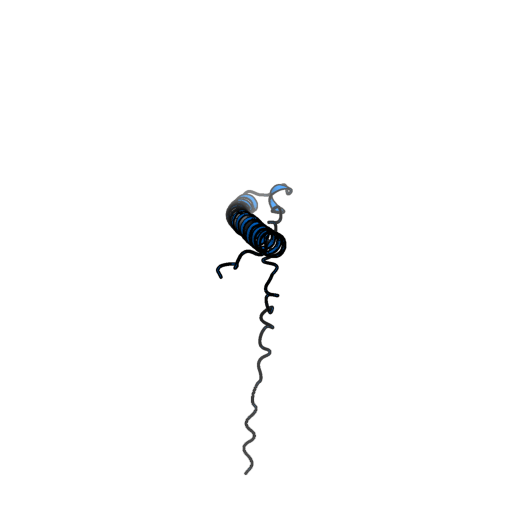0 ? -28.422 -0.262 21.915 1.00 62.56 90 ARG A O 1
ATOM 706 N N . CYS A 1 91 ? -27.695 -2.363 21.547 1.00 66.31 91 CYS A N 1
ATOM 707 C CA . CYS A 1 91 ? -26.809 -2.025 20.433 1.00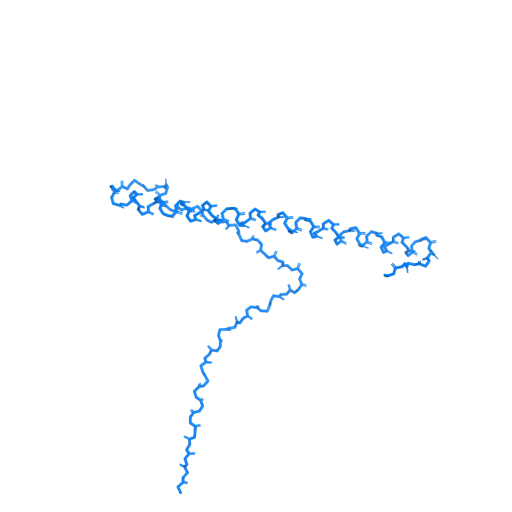 66.31 91 CYS A CA 1
ATOM 708 C C . CYS A 1 91 ? -27.622 -1.389 19.298 1.00 66.31 91 CYS A C 1
ATOM 710 O O . CYS A 1 91 ? -28.622 -1.962 18.858 1.00 66.31 91 CYS A O 1
ATOM 712 N N . LYS A 1 92 ? -27.209 -0.215 18.814 1.00 64.69 92 LYS A N 1
ATOM 713 C CA . LYS A 1 92 ? -27.741 0.336 17.562 1.00 64.69 92 LYS A CA 1
ATOM 714 C C . LYS A 1 92 ? -26.984 -0.314 16.401 1.00 64.69 92 LYS A C 1
ATOM 716 O O . LYS A 1 92 ? -25.757 -0.355 16.437 1.00 64.69 92 LYS A O 1
ATOM 721 N N . HIS A 1 93 ? -27.727 -0.893 15.459 1.00 59.03 93 HIS A N 1
ATOM 722 C CA . HIS A 1 93 ? -27.232 -1.296 14.139 1.00 59.03 93 HIS A CA 1
ATOM 723 C C . HIS A 1 93 ? -27.299 -0.103 13.193 1.00 59.03 93 HIS A C 1
ATOM 725 O O . HIS A 1 93 ? -28.270 0.680 13.332 1.00 59.03 93 HIS A O 1
#

Foldseek 3Di:
DDDDPPPPPDPDDPPPPPPPPDDDLDQADDDPLVVDDDDPVSVVVVVVVVVVSVVSNVVSVVSVVVVVVVVVVVVVVVVLVVVCVVVVDDDDD

Sequence (93 aa):
MLVACFVSSLPHPARAQAVSGFNFCAPPHRPACVSENSSKIAANACDEEIKSYIATVFRYRECLETESERAVRESNEVIDQWRCRQSGERCKH

Secondary structure (DSSP, 8-state):
-------------------TT----PPPPPPGGGGS---HHHHHHHHHHHHHHHHHHHHHHHHHHHHHHHHHHHHHHHHHHHHHHHH------